Protein AF-A0A5C9C3G6-F1 (afdb_monomer)

Sequence (104 aa):
MFDVLHKRRESLAKNDRGQVPTGWLDLDEKLGGGMRSGSLVIVGARPSVGKTSAALGMALSAAQAGVPALCMSLEQSQIDIANRRLCAIGRRTHASVGSRRRKL

Nearest PDB structures (foldseek):
  7dy2-assembly2_K  TM=8.586E-01  e=2.790E-01  Synechococcus elongatus PCC 7942 = FACHB-805

pLDDT: mean 79.2, std 17.65, range [44.88, 96.25]

Mean predicted aligned error: 11.3 Å

Structure (mmCIF, N/CA/C/O backbone):
data_AF-A0A5C9C3G6-F1
#
_entry.id   AF-A0A5C9C3G6-F1
#
loop_
_atom_site.group_PDB
_atom_site.id
_atom_site.type_symbol
_atom_site.label_atom_id
_atom_site.label_alt_id
_atom_site.label_comp_id
_atom_site.label_asym_id
_atom_site.label_entity_id
_atom_site.label_seq_id
_atom_site.pdbx_PDB_ins_code
_atom_site.Cartn_x
_atom_site.Cartn_y
_atom_site.Cartn_z
_atom_site.occupancy
_atom_site.B_iso_or_equiv
_atom_site.auth_seq_id
_atom_site.auth_comp_id
_atom_site.auth_asym_id
_atom_site.auth_atom_id
_atom_site.pdbx_PDB_model_num
ATOM 1 N N . MET A 1 1 ? 8.126 17.795 23.609 1.00 47.84 1 MET A N 1
ATOM 2 C CA . MET A 1 1 ? 8.537 16.543 22.923 1.00 47.84 1 MET A CA 1
ATOM 3 C C . MET A 1 1 ? 7.609 15.372 23.269 1.00 47.84 1 MET A C 1
ATOM 5 O O . MET A 1 1 ? 7.025 14.812 22.353 1.00 47.84 1 MET A O 1
ATOM 9 N N . PHE A 1 2 ? 7.402 15.041 24.555 1.00 49.06 2 PHE A N 1
ATOM 10 C CA . PHE A 1 2 ? 6.476 13.973 24.999 1.00 49.06 2 PHE A CA 1
ATOM 11 C C . PHE A 1 2 ? 5.011 14.198 24.572 1.00 49.06 2 PHE A C 1
ATOM 13 O O . PHE A 1 2 ? 4.324 13.269 24.157 1.00 49.06 2 PHE A O 1
ATOM 20 N N . ASP A 1 3 ? 4.584 15.458 24.572 1.00 57.03 3 ASP A N 1
ATOM 21 C CA . ASP A 1 3 ? 3.218 15.885 24.248 1.00 57.03 3 ASP A CA 1
ATOM 22 C C . ASP A 1 3 ? 2.824 15.624 22.777 1.00 57.03 3 ASP A C 1
ATOM 24 O O . ASP A 1 3 ? 1.712 15.208 22.461 1.00 57.03 3 ASP A O 1
ATOM 28 N N . VAL A 1 4 ? 3.784 15.745 21.850 1.00 63.25 4 VAL A N 1
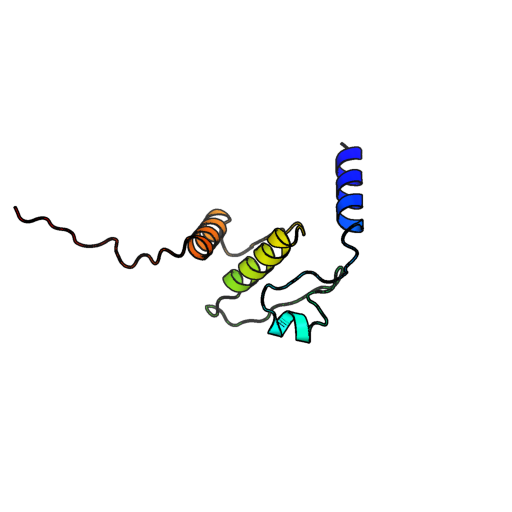ATOM 29 C CA . VAL A 1 4 ? 3.583 15.442 20.419 1.00 63.25 4 VAL A CA 1
ATOM 30 C C . VAL A 1 4 ? 3.366 13.943 20.193 1.00 63.25 4 VAL A C 1
ATOM 32 O O . VAL A 1 4 ? 2.570 13.551 19.338 1.00 63.25 4 VAL A O 1
ATOM 35 N N . LEU A 1 5 ? 4.047 13.094 20.968 1.00 60.31 5 LEU A N 1
ATOM 36 C CA . LEU A 1 5 ? 3.887 11.642 20.886 1.00 60.31 5 LEU A CA 1
ATOM 37 C C . LEU A 1 5 ? 2.566 11.180 21.513 1.00 60.31 5 LEU A C 1
ATOM 39 O O . LEU A 1 5 ? 1.935 10.269 20.978 1.00 60.31 5 LEU A O 1
ATOM 43 N N . HIS A 1 6 ? 2.113 11.820 22.594 1.00 58.22 6 HIS A N 1
ATOM 44 C CA . HIS A 1 6 ? 0.803 11.544 23.196 1.00 58.22 6 HIS A CA 1
ATOM 45 C C . HIS A 1 6 ? -0.350 11.978 22.293 1.00 58.22 6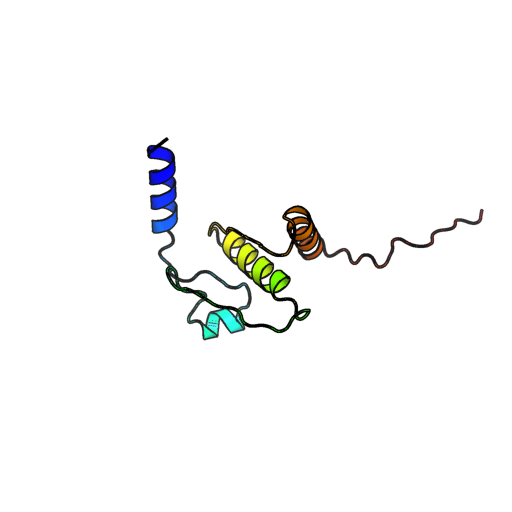 HIS A C 1
ATOM 47 O O . HIS A 1 6 ? -1.239 11.175 22.016 1.00 58.22 6 HIS A O 1
ATOM 53 N N . LYS A 1 7 ? -0.264 13.172 21.700 1.00 55.19 7 LYS A N 1
ATOM 54 C CA . LYS A 1 7 ? -1.260 13.661 20.737 1.00 55.19 7 LYS A CA 1
ATOM 55 C C . LYS A 1 7 ? -1.333 12.787 19.476 1.00 55.19 7 LYS A C 1
ATOM 57 O O . LYS A 1 7 ? -2.416 12.552 18.943 1.00 55.19 7 LYS A O 1
ATOM 62 N N . ARG A 1 8 ? -0.193 12.228 19.031 1.00 58.53 8 ARG A N 1
ATOM 63 C CA . ARG A 1 8 ? -0.156 11.202 17.971 1.00 58.53 8 ARG A CA 1
ATOM 64 C C . ARG A 1 8 ? -0.798 9.884 18.416 1.00 58.53 8 ARG A C 1
ATOM 66 O O . ARG A 1 8 ? -1.592 9.340 17.654 1.00 58.53 8 ARG A O 1
ATOM 73 N N . ARG A 1 9 ? -0.526 9.386 19.630 1.00 55.47 9 ARG A N 1
ATOM 74 C CA . ARG A 1 9 ? -1.176 8.170 20.170 1.00 55.47 9 ARG A CA 1
ATOM 75 C C . ARG A 1 9 ? -2.695 8.312 20.268 1.00 55.47 9 ARG A C 1
ATOM 77 O O . ARG A 1 9 ? -3.402 7.390 19.881 1.00 55.47 9 ARG A O 1
ATOM 84 N N . GLU A 1 10 ? -3.199 9.458 20.710 1.00 54.69 10 GLU A N 1
ATOM 85 C CA . GLU A 1 10 ? -4.644 9.717 20.780 1.00 54.69 10 GLU A CA 1
ATOM 86 C C . GLU A 1 10 ? -5.298 9.802 19.396 1.00 54.69 10 GLU A C 1
ATOM 88 O O . GLU A 1 10 ? -6.406 9.303 19.206 1.00 54.69 10 GLU A O 1
ATOM 93 N N . SER A 1 11 ? -4.606 10.371 18.400 1.00 54.38 11 SER A N 1
ATOM 94 C CA . SER A 1 11 ? -5.101 10.382 17.015 1.00 54.38 11 SER A CA 1
ATOM 95 C C . SER A 1 11 ? -5.166 8.981 16.394 1.00 54.38 11 SER A C 1
ATOM 97 O O . SER A 1 11 ? -6.041 8.716 15.575 1.00 54.38 11 SER A O 1
ATOM 99 N N . LEU A 1 12 ? -4.288 8.070 16.828 1.00 55.00 12 LEU A N 1
ATOM 100 C CA . LEU A 1 12 ? -4.305 6.663 16.420 1.00 55.00 12 LEU A CA 1
ATOM 101 C C . LEU A 1 12 ? -5.427 5.881 17.120 1.00 55.00 12 LEU A C 1
ATOM 103 O O . LEU A 1 12 ? -6.024 5.004 16.506 1.00 55.00 12 LEU A O 1
ATOM 107 N N . ALA A 1 13 ? -5.745 6.222 18.374 1.00 52.00 13 ALA A N 1
ATOM 108 C CA . ALA A 1 13 ? -6.819 5.591 19.144 1.00 52.00 13 ALA A CA 1
ATOM 109 C C . ALA A 1 13 ? -8.228 6.016 18.690 1.00 52.00 13 ALA A C 1
ATOM 111 O O . ALA A 1 13 ? -9.177 5.256 18.840 1.00 52.00 13 ALA A O 1
ATOM 112 N N . LYS A 1 14 ? -8.381 7.211 18.102 1.00 46.62 14 LYS A N 1
ATOM 113 C CA . LYS A 1 14 ? -9.677 7.713 17.608 1.00 46.62 14 LYS A CA 1
ATOM 114 C C . LYS A 1 14 ? -10.185 7.039 16.329 1.00 46.62 14 LYS A C 1
ATOM 116 O O . LYS A 1 14 ? -11.330 7.278 15.956 1.00 46.62 14 LYS A O 1
ATOM 121 N N . ASN A 1 15 ? -9.387 6.197 15.671 1.00 49.22 15 ASN A N 1
ATOM 122 C CA . ASN A 1 15 ? -9.775 5.524 14.428 1.00 49.22 15 ASN A CA 1
ATOM 123 C C . ASN A 1 15 ? -10.392 4.135 14.675 1.00 49.22 15 ASN A C 1
ATOM 125 O O . ASN A 1 15 ? -10.085 3.161 13.993 1.00 49.22 15 ASN A O 1
ATOM 129 N N . ASP A 1 16 ? -11.273 4.049 15.674 1.00 48.53 16 ASP A N 1
ATOM 130 C CA . ASP A 1 16 ? -11.879 2.811 16.185 1.00 48.53 16 ASP A CA 1
ATOM 131 C C . ASP A 1 16 ? -13.014 2.258 15.294 1.00 48.53 16 ASP A C 1
ATOM 133 O O . ASP A 1 16 ? -13.921 1.557 15.735 1.00 48.53 16 ASP A O 1
ATOM 137 N N . ARG A 1 17 ? -12.958 2.542 13.987 1.00 55.09 17 ARG A N 1
ATOM 138 C CA . ARG A 1 17 ? -13.451 1.593 12.987 1.00 55.09 17 ARG A CA 1
ATOM 139 C C . ARG A 1 17 ? -12.243 0.742 12.660 1.00 55.09 17 ARG A C 1
ATOM 141 O O . ARG A 1 17 ? -11.435 1.133 11.829 1.00 55.09 17 ARG A O 1
ATOM 148 N N . GLY A 1 18 ? -12.058 -0.357 13.384 1.00 72.25 18 GLY A N 1
ATOM 149 C CA . GLY A 1 18 ? -10.835 -1.164 13.361 1.00 72.25 18 GLY A CA 1
ATOM 150 C C . GLY A 1 18 ? -10.455 -1.795 12.013 1.00 72.25 18 GLY A C 1
ATOM 151 O O . GLY A 1 18 ? -9.684 -2.749 12.031 1.00 72.25 18 GLY A O 1
ATOM 152 N N . GLN A 1 19 ? -10.979 -1.324 10.876 1.00 86.31 19 GLN A N 1
ATOM 153 C CA . GLN A 1 19 ? -10.588 -1.708 9.527 1.00 86.31 19 GLN A CA 1
ATOM 154 C C . GLN A 1 19 ? -9.998 -0.519 8.747 1.00 86.31 19 GLN A C 1
ATOM 156 O O . GLN A 1 19 ? -10.577 0.563 8.676 1.00 86.31 19 GLN A O 1
ATOM 161 N N . VAL A 1 20 ? -8.854 -0.750 8.109 1.00 91.75 20 VAL A N 1
ATOM 162 C CA . VAL A 1 20 ? -8.195 0.164 7.172 1.00 91.75 20 VAL A CA 1
ATOM 163 C C . VAL A 1 20 ? -8.529 -0.282 5.744 1.00 91.75 20 VAL A C 1
ATOM 165 O O . VAL A 1 20 ? -8.270 -1.441 5.412 1.00 91.75 20 VAL A O 1
ATOM 168 N N . P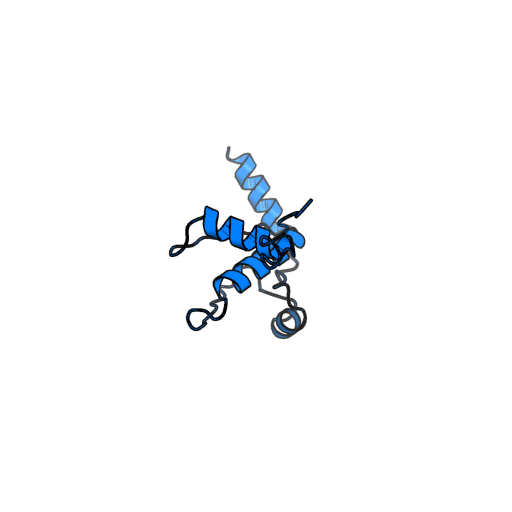RO A 1 21 ? -9.065 0.593 4.876 1.00 92.44 21 PRO A N 1
ATOM 169 C CA . PRO A 1 21 ? -9.445 0.200 3.522 1.00 92.44 21 PRO A CA 1
ATOM 170 C C . PRO A 1 21 ? -8.218 -0.177 2.687 1.00 92.44 21 PRO A C 1
ATOM 172 O O . PRO A 1 21 ? -7.194 0.512 2.715 1.00 92.44 21 PRO A O 1
ATOM 175 N N . THR A 1 22 ? -8.325 -1.252 1.908 1.00 93.56 22 THR A N 1
ATOM 176 C CA . THR A 1 22 ? -7.272 -1.677 0.972 1.00 93.56 22 THR A CA 1
ATOM 177 C C . THR A 1 22 ? -7.298 -0.888 -0.334 1.00 93.56 22 THR A C 1
ATOM 179 O O . THR A 1 22 ? -6.287 -0.836 -1.032 1.00 93.56 22 THR A O 1
ATOM 182 N N . GLY A 1 23 ? -8.438 -0.270 -0.664 1.00 92.00 23 GLY A N 1
ATOM 183 C CA . GLY A 1 23 ? -8.653 0.423 -1.937 1.00 92.00 23 GLY A CA 1
ATOM 184 C C . GLY A 1 23 ? -9.317 -0.430 -3.017 1.00 92.00 23 GLY A C 1
ATOM 185 O O . GLY A 1 23 ? -9.607 0.092 -4.093 1.00 92.00 23 GLY A O 1
ATOM 186 N N . TRP A 1 24 ? -9.591 -1.706 -2.734 1.00 95.06 24 TRP A N 1
ATOM 187 C CA . TRP A 1 24 ? -10.400 -2.578 -3.581 1.00 95.06 24 TRP A CA 1
ATOM 188 C C . TRP A 1 24 ? -11.628 -3.039 -2.806 1.00 95.06 24 TRP A C 1
ATOM 190 O O . TRP A 1 24 ? -11.496 -3.763 -1.821 1.00 95.06 24 TRP A O 1
ATOM 200 N N . LEU A 1 25 ? -12.813 -2.654 -3.283 1.00 93.25 25 LEU A N 1
ATOM 201 C CA . LEU A 1 25 ? -14.082 -2.961 -2.623 1.00 93.25 25 LEU A CA 1
ATOM 202 C C . LEU A 1 25 ? -14.254 -4.471 -2.405 1.00 93.25 25 LEU A C 1
ATOM 204 O O . LEU A 1 25 ? -14.455 -4.907 -1.278 1.00 93.25 25 LEU A O 1
ATOM 208 N N . ASP A 1 26 ? -14.043 -5.266 -3.454 1.00 96.25 26 ASP A N 1
ATOM 209 C CA . ASP A 1 26 ? -14.174 -6.726 -3.408 1.00 96.25 26 ASP A CA 1
ATOM 210 C C . ASP A 1 26 ? -13.228 -7.385 -2.388 1.00 96.25 26 ASP A C 1
ATOM 212 O O . ASP A 1 26 ? -13.521 -8.452 -1.841 1.00 96.25 26 ASP A O 1
ATOM 216 N N . LEU A 1 27 ? -12.054 -6.78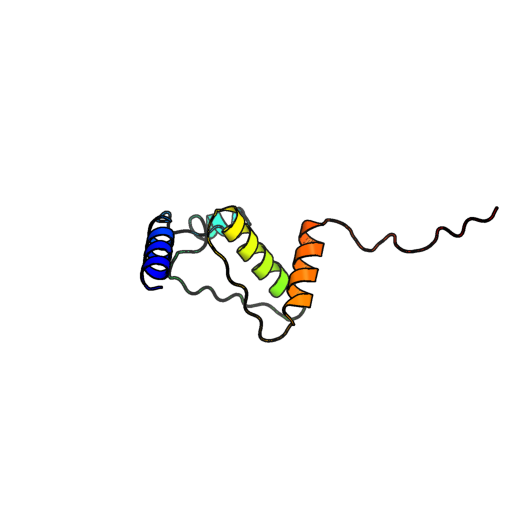5 -2.155 1.00 94.00 27 LEU A N 1
ATOM 217 C CA . LEU A 1 27 ? -11.101 -7.281 -1.166 1.00 94.00 27 LEU A CA 1
ATOM 218 C C . LEU A 1 27 ? -11.518 -6.861 0.243 1.00 94.00 27 LEU A C 1
ATOM 220 O O . LEU A 1 27 ? -11.468 -7.680 1.157 1.00 94.00 27 LEU A O 1
ATOM 224 N N . ASP A 1 28 ? -11.951 -5.614 0.412 1.00 92.94 28 ASP A N 1
ATOM 225 C CA . ASP A 1 28 ? -12.427 -5.099 1.692 1.00 92.94 28 ASP A CA 1
ATOM 226 C C . ASP A 1 28 ? -13.649 -5.885 2.181 1.00 92.94 28 ASP A C 1
ATOM 228 O O . ASP A 1 28 ? -13.691 -6.265 3.350 1.00 92.94 28 ASP A O 1
ATOM 232 N N . GLU A 1 29 ? -14.585 -6.237 1.294 1.00 93.69 29 GLU A N 1
ATOM 233 C CA . GLU A 1 29 ? -15.727 -7.106 1.609 1.00 93.69 29 GLU A CA 1
ATOM 234 C C . GLU A 1 29 ? -15.280 -8.474 2.138 1.00 93.69 29 GLU A C 1
ATOM 236 O O . GLU A 1 29 ? -15.739 -8.918 3.193 1.00 93.69 29 GLU A O 1
ATOM 241 N N . LYS A 1 30 ? -14.316 -9.116 1.467 1.00 93.44 30 LYS A N 1
ATOM 242 C CA . LYS A 1 30 ? -13.757 -10.409 1.901 1.00 93.44 30 LYS A CA 1
ATOM 243 C C . LYS A 1 30 ? -12.994 -10.326 3.221 1.00 93.44 30 LYS A C 1
ATOM 245 O O . LYS A 1 30 ? -12.894 -11.326 3.927 1.00 93.44 30 LYS A O 1
ATOM 250 N N . LEU A 1 31 ? -12.455 -9.156 3.553 1.00 90.75 31 LEU A N 1
ATOM 251 C CA . LEU A 1 31 ? -11.758 -8.894 4.812 1.00 90.75 31 LEU A CA 1
ATOM 252 C C . LEU A 1 31 ? -12.694 -8.384 5.924 1.00 90.75 31 LEU A C 1
ATOM 254 O O . LEU A 1 31 ? -12.226 -8.070 7.016 1.00 90.75 31 LEU A O 1
ATOM 258 N N . GLY A 1 32 ? -14.009 -8.313 5.681 1.00 89.25 32 GLY A N 1
ATOM 259 C CA . GLY A 1 32 ? -14.980 -7.838 6.668 1.00 89.25 32 GLY A CA 1
ATOM 260 C C . GLY A 1 32 ? -14.917 -6.324 6.896 1.00 89.25 32 GLY A C 1
ATOM 261 O O . GLY A 1 32 ? -15.026 -5.867 8.034 1.00 89.25 32 GLY A O 1
ATOM 262 N N . GLY A 1 33 ? -14.707 -5.556 5.823 1.00 87.88 33 GLY A N 1
ATOM 263 C CA . GLY A 1 33 ? -14.634 -4.092 5.814 1.00 87.88 33 GLY A CA 1
ATOM 264 C C . GLY A 1 33 ? -13.223 -3.510 5.663 1.00 87.88 33 GLY A C 1
ATOM 265 O O . GLY A 1 33 ? -13.068 -2.298 5.784 1.00 87.88 33 GLY A O 1
ATOM 266 N N . GLY A 1 34 ? -12.203 -4.342 5.422 1.00 91.56 34 GLY A N 1
ATOM 267 C CA . GLY A 1 34 ? -10.809 -3.924 5.214 1.00 91.56 34 GLY A CA 1
ATOM 268 C C . GLY A 1 34 ? -9.802 -4.587 6.161 1.00 91.56 34 GLY A C 1
ATOM 269 O O . GLY A 1 34 ? -10.107 -5.539 6.875 1.00 91.56 34 GLY A O 1
ATOM 270 N N . MET A 1 35 ? -8.564 -4.092 6.172 1.00 92.44 35 MET A N 1
ATOM 271 C CA . MET A 1 35 ? -7.470 -4.643 6.981 1.00 92.44 35 MET A CA 1
ATOM 272 C C . MET A 1 35 ? -7.648 -4.320 8.462 1.00 92.44 35 MET A C 1
ATOM 274 O O . MET A 1 35 ? -7.706 -3.155 8.843 1.00 92.44 35 MET A O 1
ATOM 278 N N . ARG A 1 36 ? -7.652 -5.339 9.323 1.00 90.12 36 ARG A N 1
ATOM 279 C CA . ARG A 1 36 ? -7.866 -5.143 10.759 1.00 90.12 36 ARG A CA 1
ATOM 280 C C . ARG A 1 36 ? -6.686 -4.430 11.433 1.00 90.12 36 ARG A C 1
ATOM 282 O O . ARG A 1 36 ? -5.540 -4.871 11.320 1.00 90.12 36 ARG A O 1
ATOM 289 N N . SER A 1 37 ? -6.960 -3.382 12.202 1.00 86.19 37 SER A N 1
ATOM 290 C CA . SER A 1 37 ? -5.971 -2.701 13.042 1.00 86.19 37 SER A CA 1
ATOM 291 C C . SER A 1 37 ? -5.300 -3.683 14.009 1.00 86.19 37 SER A C 1
ATOM 293 O O . SER A 1 37 ? -5.964 -4.504 14.641 1.00 86.19 37 SER A O 1
ATOM 295 N N . GLY A 1 38 ? -3.970 -3.617 14.108 1.00 86.06 38 GLY A N 1
ATOM 296 C CA . GLY A 1 38 ? -3.167 -4.519 14.944 1.00 86.06 38 GLY A CA 1
ATOM 297 C C . GLY A 1 38 ? -2.887 -5.901 14.337 1.00 86.06 38 GLY A C 1
ATOM 298 O O . GLY A 1 38 ? -2.204 -6.702 14.968 1.00 86.06 38 GLY A O 1
ATOM 299 N N . SER A 1 39 ? -3.374 -6.188 13.126 1.00 88.19 39 SER A N 1
ATOM 300 C CA . SER A 1 39 ? -3.044 -7.426 12.409 1.00 88.19 39 SER A CA 1
ATOM 301 C C . SER A 1 39 ? -1.774 -7.289 11.560 1.00 88.19 39 SER A C 1
ATOM 303 O O . SER A 1 39 ? -1.438 -6.203 11.084 1.00 88.19 39 SER A O 1
ATOM 305 N N . LEU A 1 40 ? -1.068 -8.407 11.355 1.00 91.75 40 LEU A N 1
ATOM 306 C CA . LEU A 1 40 ? 0.033 -8.513 10.397 1.00 91.75 40 LEU A CA 1
ATOM 307 C C . LEU A 1 40 ? -0.482 -9.159 9.108 1.00 91.75 40 LEU A C 1
ATOM 309 O O . LEU A 1 40 ? -0.862 -10.328 9.104 1.00 91.75 40 LEU A O 1
ATOM 313 N N . VAL A 1 41 ? -0.454 -8.406 8.010 1.00 91.12 41 VAL A N 1
ATOM 314 C CA . VAL A 1 41 ? -0.844 -8.891 6.681 1.00 91.12 41 VAL A CA 1
ATOM 315 C C . VAL A 1 41 ? 0.407 -9.134 5.840 1.00 91.12 41 VAL A C 1
ATOM 317 O O . VAL A 1 41 ? 1.226 -8.233 5.654 1.00 91.12 41 VAL A O 1
ATOM 320 N N . ILE A 1 42 ? 0.552 -10.348 5.302 1.00 93.94 42 ILE A N 1
ATOM 321 C CA . ILE A 1 42 ? 1.668 -10.729 4.427 1.00 93.94 42 ILE A CA 1
ATOM 322 C C . ILE A 1 42 ? 1.154 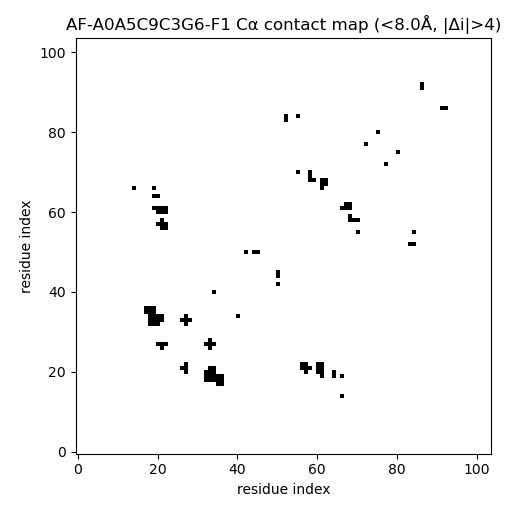-10.879 2.996 1.00 93.94 42 ILE A C 1
ATOM 324 O O . ILE A 1 42 ? 0.294 -11.707 2.713 1.00 93.94 42 ILE A O 1
ATOM 328 N N . VAL A 1 43 ? 1.721 -10.102 2.073 1.00 91.38 43 VAL A N 1
ATOM 329 C CA . VAL A 1 43 ? 1.396 -10.189 0.641 1.00 91.38 43 VAL A CA 1
ATOM 330 C C . VAL A 1 43 ? 2.459 -11.019 -0.074 1.00 91.38 43 VAL A C 1
ATOM 332 O O . VAL A 1 43 ? 3.570 -10.537 -0.302 1.00 91.38 43 VAL A O 1
ATOM 335 N N . GLY A 1 44 ? 2.129 -12.256 -0.438 1.00 93.56 44 GLY A N 1
ATOM 336 C CA . GLY A 1 44 ? 2.976 -13.114 -1.270 1.00 93.56 44 GLY A CA 1
ATOM 337 C C . GLY A 1 44 ? 2.702 -12.889 -2.755 1.00 93.56 44 GLY A C 1
ATOM 338 O O . GLY A 1 44 ? 1.552 -12.903 -3.179 1.00 93.56 44 GLY A O 1
ATOM 339 N N . ALA A 1 45 ? 3.746 -12.665 -3.554 1.00 93.38 45 ALA A N 1
ATOM 340 C CA . ALA A 1 45 ? 3.611 -12.491 -4.998 1.00 93.38 45 ALA A CA 1
ATOM 341 C C . ALA A 1 45 ? 4.922 -12.862 -5.710 1.00 93.38 45 ALA A C 1
ATOM 343 O O . ALA A 1 45 ? 5.999 -12.735 -5.127 1.00 93.38 45 ALA A O 1
ATOM 344 N N . ARG A 1 46 ? 4.850 -13.300 -6.973 1.00 95.31 46 ARG A N 1
ATOM 345 C CA . ARG A 1 46 ? 6.047 -13.514 -7.805 1.00 95.31 46 ARG A CA 1
ATOM 346 C C . ARG A 1 46 ? 6.708 -12.167 -8.155 1.00 95.31 46 ARG A C 1
ATOM 348 O O . ARG A 1 46 ? 6.016 -11.147 -8.181 1.00 95.31 46 ARG A O 1
ATOM 355 N N . PRO A 1 47 ? 8.016 -12.126 -8.461 1.00 89.69 47 PRO A N 1
ATOM 356 C CA . PRO A 1 47 ? 8.638 -10.922 -9.010 1.00 89.69 47 PRO A CA 1
ATOM 357 C C . PRO A 1 47 ? 7.892 -10.414 -10.253 1.00 89.69 47 PRO A C 1
ATOM 359 O O . PRO A 1 47 ? 7.286 -11.194 -10.986 1.00 89.69 47 PRO A O 1
ATOM 362 N N . SER A 1 48 ? 7.927 -9.100 -10.477 1.00 88.19 48 SER A N 1
ATOM 363 C CA . SER A 1 48 ? 7.322 -8.418 -11.637 1.00 88.19 48 SER A CA 1
ATOM 364 C C . SER A 1 48 ? 5.788 -8.401 -11.730 1.00 88.19 48 SER A C 1
ATOM 366 O O . SER A 1 48 ? 5.261 -7.746 -12.621 1.00 88.19 48 SER A O 1
ATOM 368 N N . VAL A 1 49 ? 5.045 -9.000 -10.790 1.00 92.88 49 VAL A N 1
ATOM 369 C CA . VAL A 1 49 ? 3.560 -8.968 -10.807 1.00 92.88 49 VAL A CA 1
ATOM 370 C C . VAL A 1 49 ? 2.950 -7.709 -10.175 1.00 92.88 49 VAL A C 1
ATOM 372 O O . VAL A 1 49 ? 1.735 -7.571 -10.100 1.00 92.88 49 VAL A O 1
ATOM 375 N N . GLY A 1 50 ? 3.786 -6.780 -9.699 1.00 89.81 50 GLY A N 1
ATOM 376 C CA . GLY A 1 50 ? 3.327 -5.491 -9.172 1.00 89.81 50 GLY A CA 1
ATOM 377 C C . GLY A 1 50 ? 3.117 -5.421 -7.657 1.00 89.81 50 GLY A C 1
ATOM 378 O O . GLY A 1 50 ? 2.409 -4.528 -7.200 1.00 89.81 50 GLY A O 1
ATOM 379 N N . LYS A 1 51 ? 3.765 -6.285 -6.860 1.00 93.81 51 LYS A N 1
ATOM 380 C CA . LYS A 1 51 ? 3.709 -6.260 -5.380 1.00 93.81 51 LYS A CA 1
ATOM 381 C C . LYS A 1 51 ? 3.922 -4.860 -4.787 1.00 93.81 51 LYS A C 1
ATOM 383 O O . LYS A 1 51 ? 3.127 -4.416 -3.964 1.00 93.81 51 LYS A O 1
ATOM 388 N N . THR A 1 52 ? 4.961 -4.147 -5.227 1.00 92.12 52 THR A N 1
ATOM 389 C CA . THR A 1 52 ? 5.250 -2.784 -4.749 1.00 92.12 52 THR A CA 1
ATOM 390 C C . THR A 1 52 ? 4.141 -1.807 -5.130 1.00 92.12 52 THR A C 1
ATOM 392 O O . THR A 1 52 ? 3.715 -1.004 -4.308 1.00 92.12 52 THR A O 1
ATOM 395 N N . SER A 1 53 ? 3.633 -1.888 -6.362 1.00 91.12 53 SER A N 1
ATOM 396 C CA . SER A 1 53 ? 2.541 -1.027 -6.827 1.00 91.12 53 SER A CA 1
ATOM 397 C C . SER A 1 53 ? 1.256 -1.262 -6.031 1.00 91.12 53 SER A C 1
ATOM 399 O O . SER A 1 53 ? 0.601 -0.297 -5.648 1.00 91.12 53 SER A O 1
ATOM 401 N N . ALA A 1 54 ? 0.930 -2.523 -5.731 1.00 92.44 54 ALA A N 1
ATOM 402 C CA . ALA A 1 54 ? -0.216 -2.886 -4.904 1.00 92.44 54 ALA A CA 1
ATOM 403 C C . ALA A 1 54 ? -0.082 -2.332 -3.476 1.00 92.44 54 ALA A C 1
ATOM 405 O O . ALA A 1 54 ? -1.004 -1.688 -2.982 1.00 92.44 54 ALA A O 1
ATOM 406 N N . ALA A 1 55 ? 1.089 -2.492 -2.849 1.00 93.44 55 ALA A N 1
ATOM 407 C CA . ALA A 1 55 ? 1.359 -1.951 -1.515 1.00 93.44 55 ALA A CA 1
ATOM 408 C C . ALA A 1 55 ? 1.244 -0.415 -1.473 1.00 93.44 55 ALA A C 1
ATOM 410 O O . ALA A 1 55 ? 0.627 0.142 -0.567 1.00 93.44 55 ALA A O 1
ATOM 411 N N . LEU A 1 56 ? 1.777 0.281 -2.483 1.00 93.38 56 LEU A N 1
ATOM 412 C CA . LEU A 1 56 ? 1.641 1.737 -2.608 1.00 93.38 56 LEU A CA 1
ATOM 413 C C . LEU A 1 56 ? 0.195 2.177 -2.864 1.00 93.38 56 LEU A C 1
ATOM 415 O O . LEU A 1 56 ? -0.170 3.296 -2.500 1.00 93.38 56 LEU A O 1
ATOM 419 N N . GLY A 1 57 ? -0.609 1.336 -3.518 1.00 93.19 57 GLY A N 1
ATOM 420 C CA . GLY A 1 57 ? -2.050 1.517 -3.684 1.00 93.19 57 GLY A CA 1
ATOM 421 C C . GLY A 1 57 ? -2.772 1.492 -2.341 1.00 93.19 57 GLY A C 1
ATOM 422 O O . GLY A 1 57 ? -3.374 2.496 -1.970 1.00 93.19 57 GLY A O 1
ATOM 423 N N . MET A 1 58 ? -2.599 0.408 -1.580 1.00 93.94 58 MET A N 1
ATOM 424 C CA . MET A 1 58 ? -3.181 0.255 -0.240 1.00 93.94 58 MET A CA 1
ATOM 425 C C . MET A 1 58 ? -2.773 1.397 0.699 1.00 93.94 58 MET A C 1
ATOM 427 O O . MET A 1 58 ? -3.613 1.972 1.386 1.00 93.94 58 MET A O 1
ATOM 431 N N . ALA A 1 59 ? -1.491 1.781 0.693 1.00 93.06 59 ALA A N 1
ATOM 432 C CA . ALA A 1 59 ? -0.989 2.879 1.518 1.00 93.06 59 ALA A CA 1
ATOM 433 C C . ALA A 1 59 ? -1.652 4.226 1.181 1.00 93.06 59 ALA A C 1
ATOM 435 O O . ALA A 1 59 ? -1.930 5.019 2.079 1.00 93.06 59 ALA A O 1
ATOM 436 N N . LEU A 1 60 ? -1.935 4.488 -0.101 1.00 92.44 60 LEU A N 1
ATOM 437 C CA . LEU A 1 60 ? -2.698 5.671 -0.491 1.00 92.44 60 LEU A CA 1
ATOM 438 C C . LEU A 1 60 ? -4.141 5.576 -0.009 1.00 92.44 60 LEU A C 1
ATOM 440 O O . LEU A 1 60 ? -4.639 6.556 0.529 1.00 92.44 60 LEU A O 1
ATOM 444 N N . SER A 1 61 ? -4.817 4.450 -0.226 1.00 92.94 61 SER A N 1
ATOM 445 C CA . SER A 1 61 ? -6.216 4.293 0.181 1.00 92.94 61 SER A CA 1
ATOM 446 C C . SER A 1 61 ? -6.384 4.488 1.687 1.00 92.94 61 SER A C 1
ATOM 448 O O . SER A 1 61 ? -7.284 5.211 2.111 1.00 92.94 61 SER A O 1
ATOM 450 N N . ALA A 1 62 ? -5.446 3.970 2.484 1.00 92.12 62 ALA A N 1
ATOM 451 C CA . ALA A 1 62 ? -5.348 4.264 3.909 1.00 92.12 62 ALA A CA 1
ATOM 452 C C . ALA A 1 62 ? -5.179 5.774 4.177 1.00 92.12 62 ALA A C 1
ATOM 454 O O . ALA A 1 62 ? -5.961 6.358 4.927 1.00 92.12 62 ALA A O 1
ATOM 455 N N . ALA A 1 63 ? -4.221 6.432 3.511 1.00 91.38 63 ALA A N 1
ATOM 456 C CA . ALA A 1 63 ? -3.979 7.869 3.666 1.00 91.38 63 ALA A CA 1
ATOM 457 C C . ALA A 1 63 ? -5.187 8.737 3.266 1.00 91.38 63 ALA A C 1
ATOM 459 O O . ALA A 1 63 ? -5.491 9.719 3.941 1.00 91.38 63 ALA A O 1
ATOM 460 N N . GLN A 1 64 ? -5.907 8.367 2.204 1.00 90.50 64 GLN A N 1
ATOM 461 C CA . GLN A 1 64 ? -7.133 9.034 1.755 1.00 90.50 64 GLN A CA 1
ATOM 462 C C . GLN A 1 64 ? -8.283 8.866 2.752 1.00 90.50 64 GLN A C 1
ATOM 464 O O . GLN A 1 64 ? -9.092 9.776 2.902 1.00 90.50 64 GLN A O 1
ATOM 469 N N . ALA A 1 65 ? -8.321 7.744 3.471 1.00 89.25 65 AL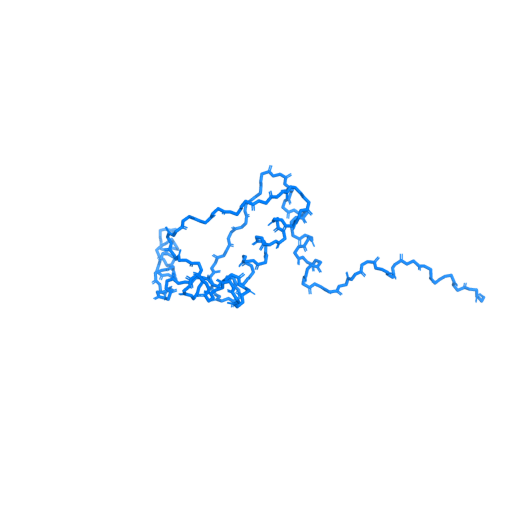A A N 1
ATOM 470 C CA . ALA A 1 65 ? -9.244 7.511 4.577 1.00 89.25 65 ALA A CA 1
ATOM 471 C C . ALA A 1 65 ? -8.810 8.192 5.893 1.00 89.25 65 ALA A C 1
ATOM 473 O O . ALA A 1 65 ? -9.407 7.952 6.939 1.00 89.25 65 ALA A O 1
ATOM 474 N N . GLY A 1 66 ? -7.764 9.027 5.866 1.00 89.00 66 GLY A N 1
ATOM 475 C CA . GLY A 1 66 ? -7.247 9.729 7.042 1.00 89.00 66 GLY A CA 1
ATOM 476 C C . GLY A 1 66 ? -6.383 8.864 7.965 1.00 89.00 66 GLY A C 1
ATOM 477 O O . GLY A 1 66 ? -6.033 9.309 9.057 1.00 89.00 66 GLY A O 1
ATOM 478 N N . VAL A 1 67 ? -6.01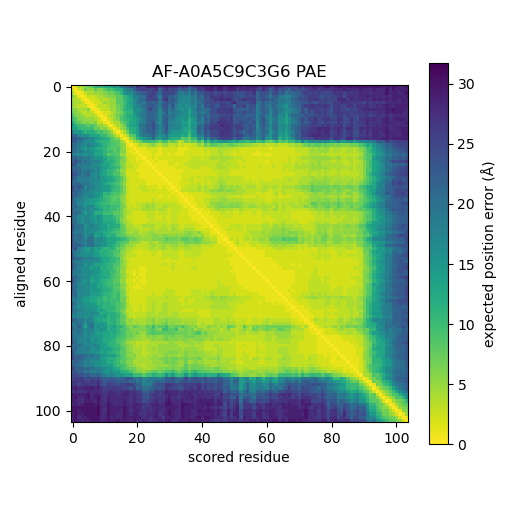2 7.648 7.547 1.00 89.44 67 VAL A N 1
ATOM 479 C CA . VAL A 1 67 ? -5.113 6.755 8.291 1.00 89.44 67 VAL A CA 1
ATOM 480 C C . VAL A 1 67 ? -3.663 7.045 7.878 1.00 89.44 67 VAL A C 1
ATOM 482 O O . VAL A 1 67 ? -3.322 6.881 6.705 1.00 89.44 67 VAL A O 1
ATOM 485 N N . PRO A 1 68 ? -2.764 7.435 8.798 1.00 89.19 68 PRO A N 1
ATOM 486 C CA . PRO A 1 68 ? -1.354 7.624 8.464 1.00 89.19 68 PRO A CA 1
ATOM 487 C C . PRO A 1 68 ? -0.714 6.331 7.934 1.00 89.19 68 PRO A C 1
ATOM 489 O O . PRO A 1 68 ? -0.820 5.283 8.569 1.00 89.19 68 PRO A O 1
ATOM 492 N N . ALA A 1 69 ? -0.006 6.412 6.805 1.00 90.31 69 ALA A N 1
ATOM 493 C CA . ALA A 1 69 ? 0.670 5.275 6.180 1.00 90.31 69 ALA A CA 1
ATOM 494 C C . ALA A 1 69 ? 2.183 5.516 6.054 1.00 90.31 69 ALA A C 1
ATOM 496 O O . ALA A 1 69 ? 2.620 6.603 5.674 1.00 90.31 69 ALA A O 1
ATOM 497 N N . LEU A 1 70 ? 2.982 4.485 6.342 1.00 91.75 70 LEU A N 1
ATOM 498 C CA . LEU A 1 70 ? 4.437 4.477 6.179 1.00 91.75 70 LEU A CA 1
ATOM 499 C C . LEU A 1 70 ? 4.825 3.376 5.190 1.00 91.75 70 LEU A C 1
ATOM 501 O O . LEU A 1 70 ? 4.482 2.213 5.389 1.00 91.75 70 LEU A O 1
ATOM 505 N N . CYS A 1 71 ? 5.571 3.734 4.146 1.00 91.12 71 CYS A N 1
ATOM 506 C CA . CYS A 1 71 ? 6.155 2.775 3.215 1.00 91.12 71 CYS A CA 1
ATOM 507 C C . CYS A 1 71 ? 7.654 2.649 3.490 1.00 91.12 71 CYS A C 1
ATOM 509 O O . CYS A 1 71 ? 8.376 3.642 3.437 1.00 91.12 71 CYS A O 1
ATOM 511 N N . MET A 1 72 ? 8.121 1.426 3.735 1.00 90.75 72 MET A N 1
ATOM 512 C CA . MET A 1 72 ? 9.540 1.095 3.852 1.00 90.75 72 MET A CA 1
ATOM 513 C C . MET A 1 72 ? 9.894 0.065 2.785 1.00 90.75 72 MET A C 1
ATOM 515 O O . MET A 1 72 ? 9.146 -0.883 2.555 1.00 90.75 72 MET A O 1
ATOM 519 N N . SER A 1 73 ? 11.028 0.265 2.125 1.00 90.62 73 SER A N 1
ATOM 520 C CA . SER A 1 73 ? 11.528 -0.614 1.074 1.00 90.62 73 SER A CA 1
ATOM 521 C C . SER A 1 73 ? 12.995 -0.906 1.324 1.00 90.62 73 SER A C 1
ATOM 523 O O . SER A 1 73 ? 13.764 0.010 1.602 1.00 90.62 73 SER A O 1
ATOM 525 N N . LEU A 1 74 ? 13.357 -2.182 1.207 1.00 91.06 74 LEU A N 1
ATOM 526 C CA . LEU A 1 74 ? 14.737 -2.660 1.308 1.00 91.06 74 LEU A CA 1
ATOM 527 C C . LEU A 1 74 ? 15.368 -2.930 -0.069 1.00 91.06 74 LEU A C 1
ATOM 529 O O . LEU A 1 74 ? 16.559 -3.195 -0.144 1.00 91.06 74 LEU A O 1
ATOM 533 N N . GLU A 1 75 ? 14.585 -2.863 -1.151 1.00 88.12 75 GLU A N 1
ATOM 534 C CA . GLU A 1 75 ? 15.046 -3.183 -2.512 1.00 88.12 75 GLU A CA 1
ATOM 535 C C . GLU A 1 75 ? 15.171 -1.945 -3.408 1.00 88.12 75 GLU A C 1
ATOM 537 O O . GLU A 1 75 ? 16.098 -1.833 -4.202 1.00 88.12 75 GLU A O 1
ATOM 542 N N . GLN A 1 76 ? 14.218 -1.015 -3.308 1.00 88.31 76 GLN A N 1
ATOM 543 C CA . GLN A 1 76 ? 14.141 0.175 -4.157 1.00 88.31 76 GLN A CA 1
ATOM 544 C C . GLN A 1 76 ? 14.389 1.455 -3.363 1.00 88.31 76 GLN A C 1
ATOM 546 O O . GLN A 1 76 ? 13.981 1.552 -2.200 1.00 88.31 76 GLN A O 1
ATOM 551 N N . SER A 1 77 ? 14.983 2.453 -4.024 1.00 91.75 77 SER A N 1
ATOM 552 C CA . SER A 1 77 ? 15.200 3.773 -3.438 1.00 91.75 77 SER A CA 1
ATOM 553 C C . SER A 1 77 ? 13.878 4.504 -3.178 1.00 91.75 77 SER A C 1
ATOM 555 O O . SER A 1 77 ? 12.862 4.294 -3.849 1.00 91.75 77 SER A O 1
ATOM 557 N N . GLN A 1 78 ? 13.901 5.424 -2.215 1.00 88.88 78 GLN A N 1
ATOM 558 C CA . GLN A 1 78 ? 12.754 6.275 -1.895 1.00 88.88 78 GLN A CA 1
ATOM 559 C C . GLN A 1 78 ? 12.298 7.141 -3.084 1.00 88.88 78 GLN A C 1
ATOM 561 O O . GLN A 1 78 ? 11.099 7.359 -3.260 1.00 88.88 78 GLN A O 1
ATOM 566 N N . ILE A 1 79 ? 13.236 7.592 -3.927 1.00 89.25 79 ILE A N 1
ATOM 567 C CA . ILE A 1 79 ? 12.941 8.423 -5.102 1.00 89.25 79 ILE A CA 1
ATOM 568 C C . ILE A 1 79 ? 12.208 7.594 -6.160 1.00 89.25 79 ILE A C 1
ATOM 570 O O . ILE A 1 79 ? 11.205 8.051 -6.704 1.00 89.25 79 ILE A O 1
ATOM 574 N N . ASP A 1 80 ? 12.637 6.355 -6.406 1.00 90.19 80 ASP A N 1
ATOM 575 C CA . ASP A 1 80 ? 11.987 5.477 -7.389 1.00 90.19 80 ASP A CA 1
ATOM 576 C C . ASP A 1 80 ? 10.553 5.131 -6.985 1.00 90.19 80 ASP A C 1
ATOM 578 O O . ASP A 1 80 ? 9.638 5.113 -7.813 1.00 90.19 80 ASP A O 1
ATOM 582 N N . ILE A 1 81 ? 10.341 4.896 -5.690 1.00 90.38 81 ILE A N 1
ATOM 583 C CA . ILE A 1 81 ? 9.015 4.648 -5.123 1.00 90.38 81 ILE A CA 1
ATOM 584 C C . ILE A 1 81 ? 8.122 5.881 -5.264 1.00 90.38 81 ILE A C 1
ATOM 586 O O . ILE A 1 81 ? 6.976 5.759 -5.710 1.00 90.38 81 ILE A O 1
ATOM 590 N N . ALA A 1 82 ? 8.641 7.066 -4.933 1.00 89.31 82 ALA A N 1
ATOM 591 C CA . ALA A 1 82 ? 7.917 8.322 -5.087 1.00 89.31 82 ALA A CA 1
ATOM 592 C C . ALA A 1 82 ? 7.561 8.590 -6.558 1.00 89.31 82 ALA A C 1
ATOM 594 O O . ALA A 1 82 ? 6.411 8.899 -6.863 1.00 89.31 82 ALA A O 1
ATOM 595 N N . ASN A 1 83 ? 8.496 8.377 -7.486 1.00 90.00 83 ASN A N 1
ATOM 596 C CA . ASN A 1 83 ? 8.256 8.516 -8.923 1.00 90.00 83 ASN A CA 1
ATOM 597 C C . ASN A 1 83 ? 7.182 7.545 -9.417 1.00 90.00 83 ASN A C 1
ATOM 599 O O . ASN A 1 83 ? 6.252 7.950 -10.113 1.00 90.00 83 ASN A O 1
ATOM 603 N N . ARG A 1 84 ? 7.239 6.272 -9.007 1.00 87.69 84 ARG A N 1
ATOM 604 C CA . ARG A 1 84 ? 6.196 5.288 -9.337 1.00 87.69 84 ARG A CA 1
ATOM 605 C C . ARG A 1 84 ? 4.826 5.734 -8.821 1.00 87.69 84 ARG A C 1
ATOM 607 O O . ARG A 1 84 ? 3.830 5.595 -9.530 1.00 87.69 84 ARG A O 1
ATOM 614 N N . ARG A 1 85 ? 4.774 6.306 -7.616 1.00 86.19 85 ARG A N 1
ATOM 615 C CA . ARG A 1 85 ? 3.551 6.855 -7.021 1.00 86.19 85 ARG A CA 1
ATOM 616 C C . ARG A 1 85 ? 3.027 8.062 -7.807 1.00 86.19 85 ARG A C 1
ATOM 618 O O . ARG A 1 85 ? 1.830 8.121 -8.084 1.00 86.19 85 ARG A O 1
ATOM 625 N N . LEU A 1 86 ? 3.903 8.982 -8.208 1.00 87.62 86 LEU A N 1
ATOM 626 C CA . LEU A 1 86 ? 3.552 10.130 -9.048 1.00 87.62 86 LEU A CA 1
ATOM 627 C C . LEU A 1 86 ? 3.000 9.683 -10.403 1.00 87.62 86 LEU A C 1
ATOM 629 O O . LEU A 1 86 ? 1.954 10.174 -10.817 1.00 87.62 86 LEU A O 1
ATOM 633 N N . CYS A 1 87 ? 3.629 8.705 -11.058 1.00 87.31 87 CYS A N 1
ATOM 634 C CA . CYS A 1 87 ? 3.133 8.140 -12.314 1.00 87.31 87 CYS A CA 1
ATOM 635 C C . CYS A 1 87 ? 1.751 7.489 -12.152 1.00 87.31 87 CYS A C 1
ATOM 637 O O . CYS A 1 87 ? 0.879 7.684 -12.998 1.00 87.31 87 CYS A O 1
ATOM 639 N N . ALA A 1 88 ? 1.529 6.760 -11.052 1.00 84.06 88 ALA A N 1
ATOM 640 C CA . ALA A 1 88 ? 0.244 6.125 -10.764 1.00 84.06 88 ALA A CA 1
ATOM 641 C C . ALA A 1 88 ? -0.894 7.145 -10.567 1.00 84.06 88 ALA A C 1
ATOM 643 O O . ALA A 1 88 ? -2.023 6.892 -10.980 1.00 84.06 88 ALA A O 1
ATOM 644 N N . ILE A 1 89 ? -0.604 8.307 -9.968 1.00 82.44 89 ILE A N 1
ATOM 645 C CA . ILE A 1 89 ? -1.584 9.391 -9.783 1.00 82.44 89 ILE A CA 1
ATOM 646 C C . ILE A 1 89 ? -1.748 10.211 -11.069 1.00 82.44 89 ILE A C 1
ATOM 648 O O . ILE A 1 89 ? -2.859 10.582 -11.438 1.00 82.44 89 ILE A O 1
ATOM 652 N N . GLY A 1 90 ? -0.644 10.497 -11.758 1.00 78.50 90 GLY A N 1
ATOM 653 C CA . GLY A 1 90 ? -0.582 11.461 -12.851 1.00 78.50 90 GLY A CA 1
ATOM 654 C C . GLY A 1 90 ? -1.280 11.036 -14.141 1.00 78.50 90 GLY A C 1
ATOM 655 O O . GLY A 1 90 ? -1.421 11.877 -15.024 1.00 78.50 90 GLY A O 1
ATOM 656 N N . ARG A 1 91 ? -1.696 9.765 -14.285 1.00 60.53 91 ARG A N 1
ATOM 657 C CA . ARG A 1 91 ? -2.346 9.191 -15.491 1.00 60.53 91 ARG A CA 1
ATOM 658 C C . ARG A 1 91 ? -1.671 9.558 -16.830 1.00 60.53 91 ARG A C 1
ATOM 660 O O . ARG A 1 91 ? -2.288 9.436 -17.884 1.00 60.53 91 ARG A O 1
ATOM 667 N N . ARG A 1 92 ? -0.407 9.998 -16.827 1.00 50.94 92 ARG A N 1
ATOM 668 C CA . ARG A 1 92 ? 0.351 10.290 -18.046 1.00 50.94 92 ARG A CA 1
ATOM 669 C C . ARG A 1 92 ? 1.224 9.097 -18.374 1.00 50.94 92 ARG A C 1
ATOM 671 O O . ARG A 1 92 ? 2.297 8.910 -17.810 1.00 50.94 92 ARG A O 1
ATOM 678 N N . THR A 1 93 ? 0.748 8.300 -19.316 1.00 48.53 93 THR A N 1
ATOM 679 C CA . THR A 1 93 ? 1.560 7.318 -20.025 1.00 48.53 93 THR A CA 1
ATOM 680 C C . THR A 1 93 ? 2.660 8.069 -20.780 1.00 48.53 93 THR A C 1
ATOM 682 O O . THR A 1 93 ? 2.370 9.022 -21.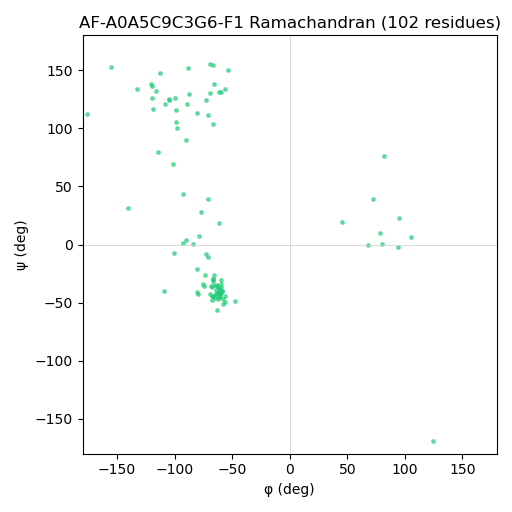502 1.00 48.53 93 THR A O 1
ATOM 685 N N . HIS A 1 94 ? 3.919 7.644 -20.659 1.00 48.19 94 HIS A N 1
ATOM 686 C CA . HIS A 1 94 ? 5.061 8.166 -21.430 1.00 48.19 94 HIS A CA 1
ATOM 687 C C . HIS A 1 94 ? 4.996 7.731 -22.917 1.00 48.1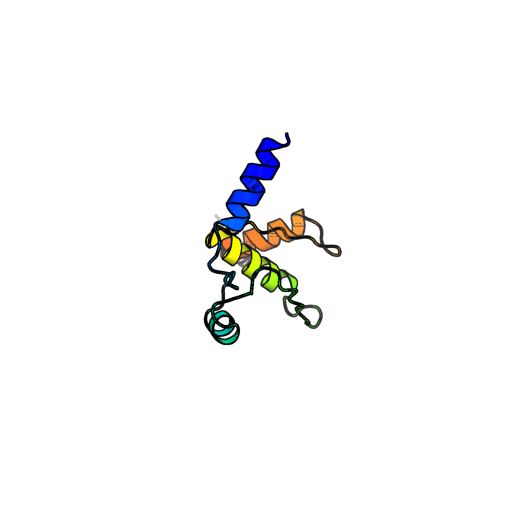9 94 HIS A C 1
ATOM 689 O O . HIS A 1 94 ? 5.991 7.357 -23.528 1.00 48.19 94 HIS A O 1
ATOM 695 N N . ALA A 1 95 ? 3.802 7.721 -23.514 1.00 47.78 95 ALA A N 1
ATOM 696 C CA . ALA A 1 95 ? 3.565 7.265 -24.880 1.00 47.78 95 ALA A CA 1
ATOM 697 C C . ALA A 1 95 ? 3.637 8.396 -25.925 1.00 47.78 95 ALA A C 1
ATOM 699 O O . ALA A 1 95 ? 3.445 8.134 -27.105 1.00 47.78 95 ALA A O 1
ATOM 700 N N . SER A 1 96 ? 3.917 9.649 -25.541 1.00 47.44 96 SER A N 1
ATOM 701 C CA . SER A 1 96 ? 3.913 10.769 -26.501 1.00 47.44 96 SER A CA 1
ATOM 702 C C . SER A 1 96 ? 5.026 11.805 -26.311 1.00 47.44 96 SER A C 1
ATOM 704 O O . SER A 1 96 ? 4.836 12.978 -26.633 1.00 47.44 96 SER A O 1
ATOM 706 N N . VAL A 1 97 ? 6.200 11.402 -25.820 1.00 58.12 97 VAL A N 1
ATOM 707 C CA . VAL A 1 97 ? 7.414 12.238 -25.884 1.00 58.12 97 VAL A CA 1
ATOM 708 C C . VAL A 1 97 ? 8.284 11.726 -27.033 1.00 58.12 97 VAL A C 1
ATOM 710 O O . VAL A 1 97 ? 9.310 11.089 -26.833 1.00 58.12 97 VAL A O 1
ATOM 713 N N . GLY A 1 98 ? 7.820 11.934 -28.268 1.00 55.72 98 GLY A N 1
ATOM 714 C CA . GLY A 1 98 ? 8.541 11.513 -29.468 1.00 55.72 98 GLY A CA 1
ATOM 715 C C . GLY A 1 98 ? 7.855 11.940 -30.766 1.00 55.72 98 GLY A C 1
ATOM 716 O O . GLY A 1 98 ? 6.813 11.410 -31.128 1.00 55.72 98 GLY A O 1
ATOM 717 N N . SER A 1 99 ? 8.500 12.859 -31.491 1.00 50.25 99 SER A N 1
ATOM 718 C CA . SER A 1 99 ? 8.215 13.306 -32.869 1.00 50.25 99 SER A CA 1
ATOM 719 C C . SER A 1 99 ? 7.105 14.356 -33.096 1.00 50.25 99 SER A C 1
ATOM 721 O O . SER A 1 99 ? 6.060 14.117 -33.687 1.00 50.25 99 SER A O 1
ATOM 723 N N . ARG A 1 100 ? 7.416 15.623 -32.794 1.00 52.69 100 ARG A N 1
ATOM 724 C CA . ARG A 1 100 ? 7.038 16.724 -33.704 1.00 52.69 100 ARG A CA 1
ATOM 725 C C . ARG A 1 100 ? 8.303 17.361 -34.270 1.00 52.69 100 ARG A C 1
ATOM 727 O O . ARG A 1 100 ? 8.734 18.414 -33.814 1.00 52.69 100 ARG A O 1
ATOM 734 N N . ARG A 1 101 ? 8.892 16.721 -35.290 1.00 52.97 101 ARG A N 1
ATOM 735 C CA . ARG A 1 101 ? 9.700 17.446 -36.283 1.00 52.97 101 ARG A CA 1
ATOM 736 C C . ARG A 1 101 ? 8.727 18.344 -37.049 1.00 52.97 101 ARG A C 1
ATOM 738 O O . ARG A 1 101 ? 7.969 17.844 -37.875 1.00 52.97 101 ARG A O 1
ATOM 745 N N . ARG A 1 102 ? 8.713 19.648 -36.763 1.00 52.19 102 ARG A N 1
ATOM 746 C CA . ARG A 1 102 ? 8.138 20.620 -37.701 1.00 52.19 102 ARG A CA 1
ATOM 747 C C . ARG A 1 102 ? 9.092 20.695 -38.893 1.00 52.19 102 ARG A C 1
ATOM 749 O O . ARG A 1 102 ? 10.218 21.149 -38.733 1.00 52.19 102 ARG A O 1
ATOM 756 N N . LYS A 1 103 ? 8.657 20.208 -40.054 1.00 46.88 103 LYS A N 1
ATOM 757 C CA . LYS A 1 103 ? 9.066 20.799 -41.330 1.00 46.88 103 LYS A CA 1
ATOM 758 C C . LYS A 1 103 ? 8.182 22.025 -41.516 1.00 46.88 103 LYS A C 1
ATOM 760 O O . LYS A 1 103 ? 6.977 21.836 -41.638 1.00 46.88 103 LYS A O 1
ATOM 765 N N . LEU A 1 104 ? 8.779 23.208 -41.482 1.00 44.88 104 LEU A N 1
ATOM 766 C CA . LEU A 1 104 ? 8.445 24.396 -42.267 1.00 44.88 104 LEU A CA 1
ATOM 767 C C . LEU A 1 104 ? 9.737 25.209 -42.351 1.00 44.88 104 LEU A C 1
ATOM 769 O O . LEU A 1 104 ? 10.376 25.350 -41.282 1.00 44.88 104 LEU A O 1
#

Radius of gyration: 18.7 Å; Cα contacts (8 Å, |Δi|>4): 64; chains: 1; bounding box: 31×38×67 Å

Foldseek 3Di:
DVVVVVVVVVLVVVPPVQAQALQDPVVCVVVVNHDGHPDDDDDDDDPPPCPLVSLLSSQVSRVVVVHHGDDDDPPDDPVVSVVSNCCVVVVDDPPPPDDDPDDD

Solvent-accessible surface area (backbone atoms only — not comparable to full-atom values): 6703 Å² total; per-residue (Å²): 115,71,63,62,55,49,55,50,51,50,60,62,62,69,55,75,62,54,42,41,46,48,72,44,69,77,56,15,60,77,52,76,57,11,48,52,68,96,64,88,85,84,87,86,72,65,87,93,75,45,63,68,59,51,52,56,45,24,39,44,34,21,42,74,72,72,38,90,64,87,88,86,66,95,86,57,57,72,66,61,52,50,50,54,50,49,48,70,71,63,74,64,72,90,81,74,88,76,85,83,80,78,87,128

Secondary structure (DSSP, 8-state):
-HHHHHHHHHHHHT--S-EE--S-HHHHHHTTSSEETT--------TTS-HHHHHHHHHHHHHHTT-------SSS-HHHHHHHHHHHHH---S--SS------